Protein AF-A0A357ZEV6-F1 (afdb_monomer_lite)

Radius of gyration: 19.57 Å; chains: 1; bounding box: 44×32×42 Å

Sequence (78 aa):
MWTCPECGRKFKNANRDHYCGKAPQTIDAYIDAQPESVRPILQKIRETIQLPLDKPINYELIADLTKHRVAVVRENTV

Structure (mmCIF, N/CA/C/O backbone):
data_AF-A0A357ZEV6-F1
#
_entry.id   AF-A0A357ZEV6-F1
#
loop_
_atom_site.group_PDB
_atom_site.id
_atom_site.type_symbol
_atom_site.label_atom_id
_atom_site.label_alt_id
_atom_site.label_comp_id
_atom_site.label_asym_id
_atom_site.label_entity_id
_atom_site.label_seq_id
_atom_site.pdbx_PDB_ins_code
_atom_site.Cartn_x
_atom_site.Cartn_y
_atom_site.Cartn_z
_atom_site.occupancy
_atom_site.B_iso_or_equiv
_atom_site.auth_seq_id
_atom_site.auth_comp_id
_atom_site.auth_asym_id
_atom_site.auth_atom_id
_atom_site.pdbx_PDB_model_num
ATOM 1 N N . MET A 1 1 ? -23.948 16.291 8.893 1.00 83.75 1 MET A N 1
ATOM 2 C CA . MET A 1 1 ? -23.270 15.221 9.655 1.00 83.75 1 MET A CA 1
ATOM 3 C C . MET A 1 1 ? -23.919 13.904 9.255 1.00 83.75 1 MET A C 1
ATOM 5 O O . MET A 1 1 ? -25.073 13.694 9.599 1.00 83.75 1 MET A O 1
ATOM 9 N N . TRP A 1 2 ? -23.243 13.076 8.461 1.00 92.44 2 TRP A N 1
ATOM 10 C CA . TRP A 1 2 ? -23.741 11.758 8.044 1.00 92.44 2 TRP A CA 1
ATOM 11 C C . TRP A 1 2 ? -22.968 10.667 8.784 1.00 92.44 2 TRP A C 1
ATOM 13 O O . TRP A 1 2 ? -21.767 10.817 9.008 1.00 92.44 2 TRP A O 1
ATOM 23 N N . THR A 1 3 ? -23.647 9.593 9.176 1.00 91.31 3 THR A N 1
ATOM 24 C CA . THR A 1 3 ? -23.033 8.456 9.871 1.00 91.31 3 THR A CA 1
ATOM 25 C C . THR A 1 3 ? -23.144 7.238 8.974 1.00 91.31 3 THR A C 1
ATOM 27 O O . THR A 1 3 ? -24.243 6.922 8.522 1.00 91.31 3 THR A O 1
ATOM 30 N N . CYS A 1 4 ? -22.024 6.567 8.710 1.00 88.81 4 CYS A N 1
ATOM 31 C CA . CYS A 1 4 ? -22.046 5.344 7.917 1.00 88.81 4 CYS A CA 1
ATOM 32 C C . CYS A 1 4 ? -22.844 4.254 8.657 1.00 88.81 4 CYS A C 1
ATOM 34 O O . CYS A 1 4 ? -22.500 3.960 9.806 1.00 88.81 4 CYS A O 1
ATOM 36 N N . PRO A 1 5 ? -23.872 3.645 8.036 1.00 88.62 5 PRO A N 1
ATOM 37 C CA . PRO A 1 5 ? -24.683 2.618 8.688 1.00 88.62 5 PRO A CA 1
ATOM 38 C C . PRO A 1 5 ? -23.898 1.327 8.951 1.00 88.62 5 PRO A C 1
ATOM 40 O O . PRO A 1 5 ? -24.227 0.599 9.879 1.00 88.62 5 PRO A O 1
ATOM 43 N N . GLU A 1 6 ? -22.838 1.064 8.182 1.00 84.31 6 GLU A N 1
ATOM 44 C CA . GLU A 1 6 ? -22.038 -0.157 8.316 1.00 84.31 6 GLU A CA 1
ATOM 45 C C . GLU A 1 6 ? -20.940 -0.052 9.379 1.00 84.31 6 GLU A C 1
ATOM 47 O O . GLU A 1 6 ? -20.622 -1.036 10.040 1.00 84.31 6 GLU A O 1
ATOM 52 N N . CYS A 1 7 ? -20.326 1.128 9.549 1.00 86.69 7 CYS A N 1
ATOM 53 C CA . CYS A 1 7 ? -19.170 1.284 10.442 1.00 86.69 7 CYS A CA 1
ATOM 54 C C . CYS A 1 7 ? -19.313 2.356 11.531 1.00 86.69 7 CYS A C 1
ATOM 56 O 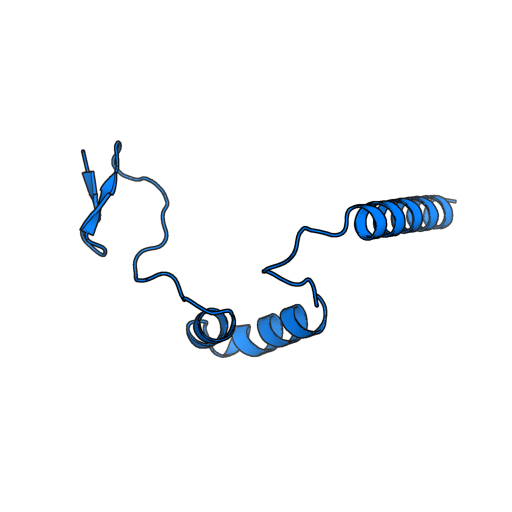O . CYS A 1 7 ? -18.391 2.534 12.327 1.00 86.69 7 CYS A O 1
ATOM 58 N N . GLY A 1 8 ? -20.417 3.106 11.568 1.00 88.00 8 GLY A N 1
ATOM 59 C CA . GLY A 1 8 ? -20.713 4.092 12.615 1.00 88.00 8 GLY A CA 1
ATOM 60 C C . GLY A 1 8 ? -19.836 5.353 12.615 1.00 88.00 8 GLY A C 1
ATOM 61 O O . GLY A 1 8 ? -20.023 6.232 13.459 1.00 88.00 8 GLY A O 1
ATOM 62 N N . ARG A 1 9 ? -18.881 5.487 11.681 1.00 88.31 9 ARG A N 1
ATOM 63 C CA . ARG A 1 9 ? -18.033 6.684 11.557 1.00 88.31 9 ARG A CA 1
ATOM 64 C C . ARG A 1 9 ? -18.848 7.886 11.078 1.00 88.31 9 ARG A C 1
ATOM 66 O O . ARG A 1 9 ? -19.685 7.769 10.182 1.00 88.31 9 ARG A O 1
ATOM 73 N N . LYS A 1 10 ? -18.575 9.049 11.681 1.00 92.19 10 LYS A N 1
ATOM 74 C CA . LYS A 1 10 ? -19.224 10.327 11.360 1.00 92.19 10 LYS A CA 1
ATOM 75 C C . LYS A 1 10 ? -18.409 11.095 10.327 1.00 92.19 10 LYS A C 1
ATOM 77 O O . LYS A 1 10 ? -17.212 11.309 10.501 1.00 92.19 10 LYS A O 1
ATOM 82 N N . PHE A 1 11 ? -19.084 11.575 9.295 1.00 90.50 11 PHE A N 1
ATOM 83 C CA . PHE A 1 11 ? -18.505 12.356 8.213 1.00 90.50 11 PHE A CA 1
ATOM 84 C C . PHE A 1 11 ? -19.249 13.684 8.043 1.00 90.50 11 PHE A C 1
ATOM 86 O O . PHE A 1 11 ? -20.436 13.815 8.366 1.00 90.50 11 PHE A O 1
ATOM 93 N N . LYS A 1 12 ? -18.539 14.692 7.516 1.00 91.06 12 LYS A N 1
ATOM 94 C CA . LYS A 1 12 ? -19.116 16.017 7.242 1.00 91.06 12 LYS A CA 1
ATOM 95 C C . LYS A 1 12 ? -20.248 15.922 6.208 1.00 91.06 12 LYS A C 1
ATOM 97 O O . LYS A 1 12 ? -21.333 16.448 6.455 1.00 91.06 12 LYS A O 1
ATOM 102 N N . ASN A 1 13 ? -20.006 15.167 5.134 1.00 89.69 13 ASN A N 1
ATOM 103 C CA . ASN A 1 13 ? -20.910 14.972 3.998 1.00 89.69 13 ASN A CA 1
ATOM 104 C C . ASN A 1 13 ? -21.290 13.486 3.851 1.00 89.69 13 ASN A C 1
ATOM 106 O O . ASN A 1 13 ? -20.513 12.616 4.249 1.00 89.69 13 ASN A O 1
ATOM 110 N N . ALA A 1 14 ? -22.466 13.213 3.278 1.00 82.38 14 ALA A N 1
ATOM 111 C CA . ALA A 1 14 ? -22.884 11.867 2.871 1.00 82.38 14 ALA A CA 1
ATOM 112 C C . ALA A 1 14 ? -22.127 11.401 1.608 1.00 82.38 14 ALA A C 1
ATOM 114 O O . ALA A 1 14 ? -21.538 12.233 0.918 1.00 82.38 14 ALA A O 1
ATOM 115 N N . ASN A 1 15 ? -22.140 10.092 1.313 1.00 76.19 15 ASN A N 1
ATOM 116 C CA . ASN A 1 15 ? -21.469 9.484 0.146 1.00 76.19 15 ASN A CA 1
ATOM 117 C C . ASN A 1 15 ? -19.959 9.762 0.041 1.00 76.19 15 ASN A C 1
ATOM 119 O O . ASN A 1 15 ? -19.396 9.845 -1.046 1.00 76.19 15 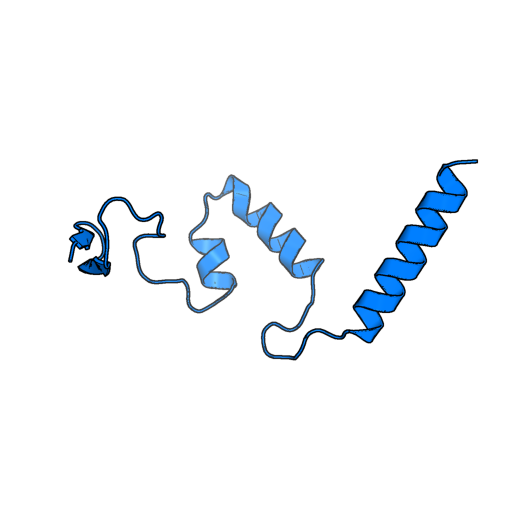ASN A O 1
ATOM 123 N N . ARG A 1 16 ? -19.274 9.917 1.176 1.00 80.19 16 ARG A N 1
ATOM 124 C CA . ARG A 1 16 ? -17.814 9.994 1.162 1.00 80.19 16 ARG A CA 1
ATOM 125 C C . ARG A 1 16 ? -17.244 8.590 0.994 1.00 80.19 16 ARG A C 1
ATOM 127 O O . ARG A 1 16 ? -17.514 7.735 1.840 1.00 80.19 16 ARG A O 1
ATOM 134 N N . ASP A 1 17 ? -16.432 8.386 -0.039 1.00 80.81 17 ASP A N 1
ATOM 135 C CA . ASP A 1 17 ? -15.684 7.141 -0.203 1.00 80.81 17 ASP A CA 1
ATOM 136 C C . ASP A 1 17 ? -14.847 6.874 1.046 1.00 80.81 17 ASP A C 1
ATOM 138 O O . ASP A 1 17 ? -14.093 7.729 1.528 1.00 80.81 17 ASP A O 1
ATOM 142 N N . HI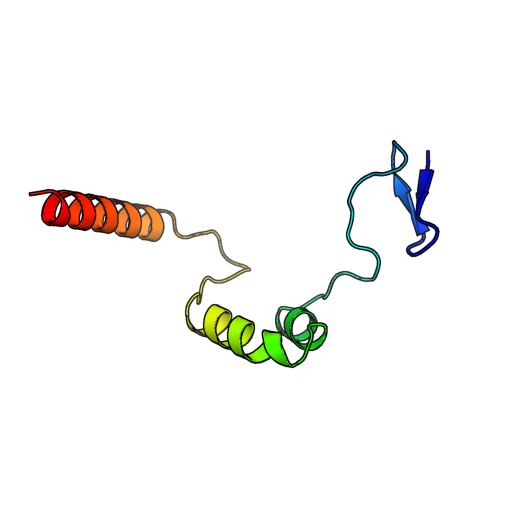S A 1 18 ? -15.036 5.691 1.617 1.00 79.81 18 HIS A N 1
ATOM 143 C CA . HIS A 1 18 ? -14.263 5.220 2.751 1.00 79.81 18 HIS A CA 1
ATOM 144 C C . HIS A 1 18 ? -14.319 3.698 2.828 1.00 79.81 18 HIS A C 1
ATOM 146 O O . HIS A 1 18 ? -15.281 3.065 2.406 1.00 79.81 18 HIS A O 1
ATOM 152 N N . TYR A 1 19 ? -13.287 3.120 3.432 1.00 77.56 19 TYR A N 1
ATOM 153 C CA . TYR A 1 19 ? -13.289 1.713 3.799 1.00 77.56 19 TYR A CA 1
ATOM 154 C C . TYR A 1 19 ? -14.082 1.515 5.096 1.00 77.56 19 TYR A C 1
ATOM 156 O O . TYR A 1 19 ? -13.715 2.099 6.125 1.00 77.56 19 TYR A O 1
ATOM 164 N N . CYS A 1 20 ? -15.146 0.709 5.058 1.00 77.06 20 CYS A N 1
ATOM 165 C CA . CYS A 1 20 ? -15.913 0.268 6.227 1.00 77.06 20 CYS A CA 1
ATOM 166 C C . CYS A 1 20 ? -15.175 -0.850 6.986 1.00 77.06 20 CYS A C 1
ATOM 168 O O . CYS A 1 20 ? -14.524 -1.694 6.385 1.00 77.06 20 CYS A O 1
ATOM 170 N N . GLY A 1 21 ? -15.270 -0.855 8.321 1.00 74.69 21 GLY A N 1
ATOM 171 C CA . GLY A 1 21 ? -14.633 -1.863 9.186 1.00 74.69 21 GLY A CA 1
ATOM 172 C C . GLY A 1 21 ? -13.472 -1.339 10.039 1.00 74.69 21 GLY A C 1
ATOM 173 O O . GLY A 1 21 ? -13.150 -0.147 10.026 1.00 74.69 21 GLY A O 1
ATOM 174 N N . LYS A 1 22 ? -12.860 -2.222 10.835 1.00 72.94 22 LYS A N 1
ATOM 175 C CA . LYS A 1 22 ? -11.641 -1.902 11.591 1.00 72.94 22 LYS A CA 1
ATOM 176 C C . LYS A 1 22 ? -10.461 -1.966 10.625 1.00 72.94 22 LYS A C 1
ATOM 178 O O . LYS A 1 22 ? -10.295 -2.967 9.935 1.00 72.94 22 LYS A O 1
ATOM 183 N N . ALA A 1 23 ? -9.661 -0.903 10.560 1.00 77.25 23 ALA A N 1
ATOM 184 C CA . ALA A 1 23 ? -8.443 -0.934 9.759 1.00 77.25 23 ALA A CA 1
ATOM 185 C C . ALA A 1 23 ? -7.532 -2.067 10.276 1.00 77.25 23 ALA A C 1
ATOM 187 O O . ALA A 1 23 ? -7.347 -2.165 11.501 1.00 77.25 23 ALA A O 1
ATOM 188 N N . PRO A 1 24 ? -6.989 -2.924 9.394 1.00 83.12 24 PRO A N 1
ATOM 189 C CA . PRO A 1 24 ? -6.019 -3.926 9.806 1.00 83.12 24 PRO A CA 1
ATOM 190 C C . PRO A 1 24 ? -4.837 -3.220 10.468 1.00 83.12 24 PRO A C 1
ATOM 192 O O . PRO A 1 24 ? -4.363 -2.190 9.994 1.00 83.12 24 P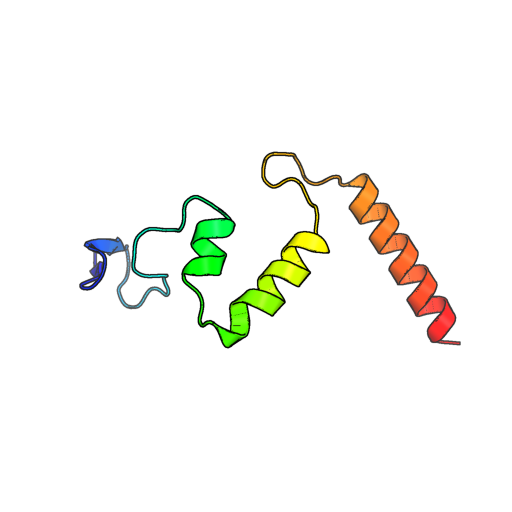RO A O 1
ATOM 195 N N . GLN A 1 25 ? -4.416 -3.740 11.618 1.00 86.31 25 GLN A N 1
ATOM 196 C CA . GLN A 1 25 ? -3.356 -3.125 12.423 1.00 86.31 25 GLN A CA 1
ATOM 197 C C . GLN A 1 25 ? -1.958 -3.532 11.944 1.00 86.31 25 GLN A C 1
ATOM 199 O O . GLN A 1 25 ? -0.973 -2.907 12.318 1.00 86.31 25 GLN A O 1
ATOM 204 N N . THR A 1 26 ? -1.872 -4.581 11.124 1.00 87.69 26 THR A N 1
ATOM 205 C CA . THR A 1 26 ? -0.622 -5.123 10.595 1.00 87.69 26 THR A CA 1
ATOM 206 C C . THR A 1 26 ? -0.771 -5.450 9.114 1.00 87.69 26 THR A C 1
ATOM 208 O O . THR A 1 26 ? -1.881 -5.647 8.612 1.00 87.69 26 THR A O 1
ATOM 211 N N . ILE A 1 27 ? 0.365 -5.534 8.417 1.00 86.81 27 ILE A N 1
ATOM 212 C CA . ILE A 1 27 ? 0.412 -5.980 7.020 1.00 86.81 27 ILE A CA 1
ATOM 213 C C . ILE A 1 27 ? -0.113 -7.417 6.890 1.00 86.81 27 ILE A C 1
ATOM 215 O O . ILE A 1 27 ? -0.848 -7.704 5.952 1.00 86.81 27 ILE A O 1
ATOM 219 N N . ASP A 1 28 ? 0.179 -8.289 7.857 1.00 91.69 28 ASP A N 1
ATOM 220 C CA . ASP A 1 28 ? -0.348 -9.660 7.897 1.00 91.69 28 ASP A CA 1
ATOM 221 C C . ASP A 1 28 ? -1.880 -9.683 7.953 1.00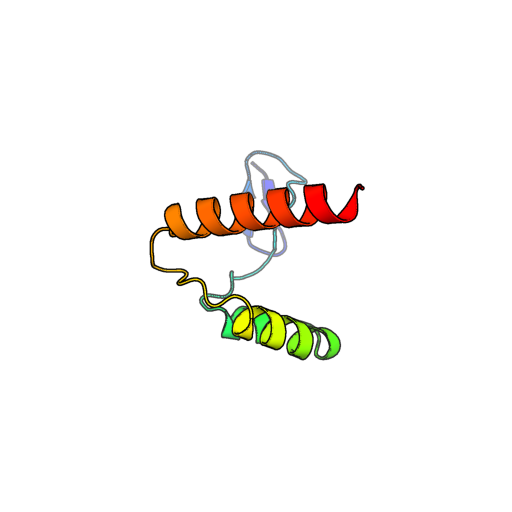 91.69 28 ASP A C 1
ATOM 223 O O . ASP A 1 28 ? -2.523 -10.291 7.102 1.00 91.69 28 ASP A O 1
ATOM 227 N N . ALA A 1 29 ? -2.478 -8.908 8.866 1.00 92.38 29 ALA A N 1
ATOM 228 C CA . ALA A 1 29 ? -3.932 -8.800 8.971 1.00 92.38 29 ALA A CA 1
ATOM 229 C C . ALA A 1 29 ? -4.569 -8.212 7.702 1.00 92.38 29 ALA A C 1
ATOM 231 O O . ALA A 1 29 ? -5.698 -8.559 7.359 1.00 92.38 29 ALA A O 1
ATOM 232 N N . TYR A 1 30 ? -3.862 -7.315 7.006 1.00 91.25 30 TYR A N 1
ATOM 233 C CA . TYR A 1 30 ? -4.312 -6.817 5.711 1.00 91.25 30 TYR A CA 1
ATOM 234 C C . TYR A 1 30 ? -4.305 -7.923 4.653 1.00 91.25 30 TYR A C 1
ATOM 236 O O . TYR A 1 30 ? -5.295 -8.046 3.944 1.00 91.25 30 TYR A O 1
ATOM 244 N N . ILE A 1 31 ? -3.238 -8.726 4.556 1.00 93.56 31 ILE A N 1
ATOM 245 C CA . ILE A 1 31 ? -3.119 -9.825 3.582 1.00 93.56 31 ILE A CA 1
ATOM 246 C C . ILE A 1 31 ? -4.175 -10.906 3.849 1.00 93.56 31 ILE A C 1
ATOM 248 O O . ILE A 1 31 ? -4.847 -11.338 2.914 1.00 93.56 31 ILE A O 1
ATOM 252 N N . ASP A 1 32 ? -4.376 -11.299 5.106 1.00 94.56 32 ASP A N 1
ATOM 253 C CA . ASP A 1 32 ? -5.338 -12.343 5.483 1.00 94.56 32 ASP A CA 1
ATOM 254 C C . ASP A 1 32 ? -6.793 -11.949 5.206 1.00 94.56 32 ASP A C 1
ATOM 256 O O . ASP A 1 32 ? -7.627 -12.804 4.912 1.00 94.56 32 ASP A O 1
ATOM 260 N N . ALA A 1 33 ? -7.110 -10.653 5.250 1.00 92.06 33 ALA A N 1
ATOM 261 C CA . ALA A 1 33 ? -8.446 -10.154 4.941 1.00 92.06 33 ALA A CA 1
ATOM 262 C C . ALA A 1 33 ? -8.782 -10.181 3.436 1.00 92.06 33 ALA A C 1
ATOM 264 O O . ALA A 1 33 ? -9.938 -9.973 3.068 1.00 92.06 33 ALA A O 1
ATOM 265 N N . GLN A 1 34 ? -7.802 -10.416 2.557 1.00 93.69 34 GLN A N 1
ATOM 266 C CA . GLN A 1 34 ? -8.008 -10.411 1.107 1.00 93.69 34 GLN A CA 1
ATOM 267 C C . GLN A 1 34 ? -8.503 -11.770 0.590 1.00 93.69 34 GLN A C 1
ATOM 269 O O . GLN A 1 34 ? -8.274 -12.804 1.235 1.00 93.69 34 GLN A O 1
ATOM 274 N N . PRO A 1 35 ? -9.141 -11.805 -0.598 1.00 95.94 35 PRO A N 1
ATOM 275 C CA . PRO A 1 35 ? -9.477 -13.054 -1.275 1.00 95.94 35 PRO A CA 1
ATOM 276 C C . PRO A 1 35 ? -8.245 -13.948 -1.450 1.00 95.94 35 PRO A C 1
ATOM 278 O O . PRO A 1 35 ? -7.158 -13.448 -1.744 1.00 95.94 35 PRO A O 1
ATOM 281 N N . GLU A 1 36 ? -8.411 -15.268 -1.317 1.00 97.31 36 GLU A N 1
ATOM 282 C CA . GLU A 1 36 ? -7.294 -16.228 -1.381 1.00 97.31 36 GLU A CA 1
ATOM 283 C C . GLU A 1 36 ? -6.465 -16.107 -2.661 1.00 97.31 36 GLU A C 1
ATOM 285 O O . GLU A 1 36 ? -5.244 -16.221 -2.616 1.00 97.31 36 GLU A O 1
ATOM 290 N N . SER A 1 37 ? -7.102 -15.784 -3.787 1.00 97.38 37 SER A N 1
ATOM 291 C CA . SER A 1 37 ? -6.426 -15.583 -5.072 1.00 97.38 37 SER A CA 1
ATOM 292 C C . SER A 1 37 ? -5.447 -14.403 -5.083 1.00 97.38 37 SER A C 1
ATOM 294 O O . SER A 1 37 ? -4.516 -14.384 -5.885 1.00 97.38 37 SER A O 1
ATOM 296 N N . VAL A 1 38 ? -5.634 -13.419 -4.201 1.00 96.25 38 VAL A N 1
ATOM 297 C CA . VAL A 1 38 ? -4.847 -12.177 -4.161 1.00 96.25 38 VAL A CA 1
ATOM 298 C C . VAL A 1 38 ? -3.707 -12.258 -3.142 1.00 96.25 38 VAL A C 1
ATOM 300 O O . VAL A 1 38 ? -2.672 -11.613 -3.326 1.00 96.25 38 VAL A O 1
ATOM 303 N N . ARG A 1 39 ? -3.840 -13.077 -2.090 1.00 97.38 39 ARG A N 1
ATOM 304 C CA . ARG A 1 39 ? -2.838 -13.180 -1.010 1.00 97.38 39 ARG A CA 1
ATOM 305 C C . ARG A 1 39 ? -1.417 -13.499 -1.506 1.00 97.38 39 ARG A C 1
ATOM 307 O O . ARG A 1 39 ? -0.502 -12.797 -1.072 1.00 97.38 39 ARG A O 1
ATOM 314 N N . PRO A 1 40 ? -1.198 -14.449 -2.445 1.00 96.88 40 PRO A N 1
ATOM 315 C CA . PRO A 1 40 ? 0.146 -14.764 -2.938 1.00 96.88 40 PRO A CA 1
ATOM 316 C C . PRO A 1 40 ? 0.813 -13.582 -3.651 1.00 96.88 40 PRO A C 1
ATOM 318 O O . PRO A 1 40 ? 2.020 -13.374 -3.541 1.00 96.88 40 PRO A O 1
ATOM 321 N N . ILE A 1 41 ? 0.025 -12.767 -4.360 1.00 96.31 41 ILE A N 1
ATOM 322 C CA . ILE A 1 41 ? 0.523 -11.575 -5.057 1.00 96.31 41 ILE A CA 1
ATOM 323 C C . ILE A 1 41 ? 0.997 -10.540 -4.031 1.00 96.31 41 ILE A C 1
ATOM 325 O O . ILE A 1 41 ? 2.086 -9.986 -4.165 1.00 96.31 41 ILE A O 1
ATOM 329 N N . LEU A 1 42 ? 0.209 -10.307 -2.979 1.00 94.12 42 LEU A N 1
ATOM 330 C CA . LEU A 1 42 ? 0.548 -9.346 -1.927 1.00 94.12 42 LEU A CA 1
ATOM 331 C C . LEU A 1 42 ? 1.763 -9.775 -1.102 1.00 94.12 42 LEU A C 1
ATOM 333 O O . LEU A 1 42 ? 2.589 -8.931 -0.757 1.00 94.12 42 LEU A O 1
ATOM 337 N N . GLN A 1 43 ? 1.911 -11.073 -0.832 1.00 94.12 43 GLN A N 1
ATOM 338 C CA . GLN A 1 43 ? 3.103 -11.621 -0.178 1.00 94.12 43 GLN A CA 1
ATOM 339 C C . GLN A 1 43 ? 4.352 -11.381 -1.027 1.00 94.12 43 GLN A C 1
ATOM 341 O O . GLN A 1 43 ? 5.329 -10.825 -0.530 1.00 94.12 43 GLN A O 1
ATOM 346 N N . LYS A 1 44 ? 4.281 -11.661 -2.334 1.00 93.06 44 LYS A N 1
ATOM 347 C CA . LYS A 1 44 ? 5.387 -11.386 -3.258 1.00 93.06 44 LYS A CA 1
ATOM 348 C C . LYS A 1 44 ? 5.753 -9.900 -3.302 1.00 93.06 44 LYS A C 1
ATOM 350 O O . LYS A 1 44 ? 6.933 -9.557 -3.311 1.00 93.06 44 LYS A O 1
ATOM 355 N N . ILE A 1 45 ? 4.762 -9.005 -3.296 1.00 90.00 45 ILE A N 1
ATOM 356 C CA . ILE A 1 45 ? 5.000 -7.554 -3.234 1.00 90.00 45 ILE A CA 1
ATOM 357 C C . ILE A 1 45 ? 5.705 -7.175 -1.929 1.00 90.00 45 ILE A C 1
ATOM 359 O O . ILE A 1 45 ? 6.686 -6.440 -1.980 1.00 90.00 45 ILE A O 1
ATOM 363 N N . ARG A 1 46 ? 5.253 -7.688 -0.778 1.00 87.94 46 ARG A N 1
ATOM 364 C CA . ARG A 1 46 ? 5.881 -7.433 0.529 1.00 87.94 46 ARG A CA 1
ATOM 365 C C . ARG A 1 46 ? 7.338 -7.893 0.566 1.00 87.94 46 ARG A C 1
ATOM 367 O O . ARG A 1 46 ? 8.185 -7.179 1.086 1.00 87.94 46 ARG A O 1
ATOM 374 N N . GLU A 1 47 ? 7.626 -9.070 0.022 1.00 86.00 47 GLU A N 1
ATOM 375 C CA . GLU A 1 47 ? 8.989 -9.606 -0.052 1.00 86.00 47 GLU A CA 1
ATOM 376 C C . GLU A 1 47 ? 9.884 -8.782 -0.980 1.00 86.00 47 GLU A C 1
ATOM 378 O O . GLU A 1 47 ? 11.071 -8.621 -0.703 1.00 86.00 47 GLU A O 1
ATOM 383 N N . THR A 1 48 ? 9.307 -8.244 -2.059 1.00 84.25 48 THR A N 1
ATOM 384 C CA . THR A 1 48 ? 10.015 -7.429 -3.055 1.00 84.25 48 THR A CA 1
ATOM 385 C C . THR A 1 48 ? 10.277 -6.012 -2.541 1.00 84.25 48 THR A C 1
ATOM 387 O O . THR A 1 48 ? 11.362 -5.466 -2.729 1.00 84.25 48 THR A O 1
ATOM 390 N N . ILE A 1 49 ? 9.285 -5.399 -1.893 1.00 77.19 49 ILE A N 1
ATOM 391 C CA . ILE A 1 49 ? 9.332 -4.021 -1.402 1.00 77.19 49 ILE A CA 1
ATOM 392 C C . ILE A 1 49 ? 9.580 -4.056 0.105 1.00 77.19 49 ILE A C 1
ATOM 394 O O . ILE A 1 49 ? 8.677 -3.856 0.916 1.00 77.19 49 ILE A O 1
ATOM 398 N N . GLN A 1 50 ? 10.833 -4.291 0.490 1.00 71.50 50 GLN A N 1
ATOM 399 C CA . GLN A 1 50 ? 11.262 -4.238 1.891 1.00 71.50 50 GLN A CA 1
ATOM 400 C C . GLN A 1 50 ? 11.593 -2.808 2.323 1.00 71.50 50 GLN A C 1
ATOM 402 O O . GLN A 1 50 ? 12.709 -2.504 2.744 1.00 71.50 50 GLN A O 1
ATOM 407 N N . LEU A 1 51 ? 10.620 -1.905 2.198 1.00 72.00 51 LEU A N 1
ATOM 408 C CA . LEU A 1 51 ? 10.744 -0.579 2.788 1.00 72.00 51 LEU A CA 1
ATOM 409 C C . LEU A 1 51 ? 10.234 -0.626 4.236 1.00 72.00 51 LEU A C 1
ATOM 411 O O . LEU A 1 51 ? 9.109 -1.073 4.471 1.00 72.00 51 LEU A O 1
ATOM 415 N N . PRO A 1 52 ? 11.033 -0.187 5.219 1.00 69.50 52 PRO A N 1
ATOM 416 C CA . PRO A 1 52 ? 10.591 -0.118 6.606 1.00 69.50 52 PRO A CA 1
ATOM 417 C C . PRO A 1 52 ? 9.422 0.868 6.748 1.00 69.50 52 PRO A C 1
ATOM 419 O O . PRO A 1 52 ? 9.568 2.052 6.455 1.00 69.50 52 PRO A O 1
ATOM 422 N N . LEU A 1 53 ? 8.262 0.375 7.199 1.00 67.56 53 LEU A N 1
ATOM 423 C CA . LEU A 1 53 ? 7.042 1.176 7.386 1.00 67.56 53 LEU A CA 1
ATOM 424 C C . LEU A 1 53 ? 7.187 2.208 8.518 1.00 67.56 53 LEU A C 1
ATOM 426 O O . LEU A 1 53 ? 6.537 3.248 8.510 1.00 67.56 53 LEU A O 1
ATOM 430 N N . ASP A 1 54 ? 8.030 1.901 9.500 1.00 75.06 54 ASP A N 1
ATOM 431 C CA . ASP A 1 54 ? 8.274 2.671 10.719 1.00 75.06 54 ASP A CA 1
ATOM 432 C C . ASP A 1 54 ? 9.464 3.633 10.607 1.00 75.06 54 ASP A C 1
ATOM 434 O O . ASP A 1 54 ? 9.756 4.368 11.551 1.00 75.06 54 ASP A O 1
ATOM 438 N N . LYS A 1 55 ? 10.158 3.648 9.465 1.00 73.88 55 LYS A N 1
ATOM 439 C CA . LYS A 1 55 ? 11.307 4.526 9.244 1.00 73.88 55 LYS A CA 1
ATOM 440 C C . LYS A 1 55 ? 10.992 5.567 8.176 1.00 73.88 55 LYS A C 1
ATOM 442 O O . LYS A 1 55 ? 10.201 5.310 7.268 1.00 73.88 55 LYS A O 1
ATOM 447 N N . PRO A 1 56 ? 11.633 6.744 8.246 1.00 79.44 56 PRO A N 1
ATOM 448 C CA . PRO A 1 56 ? 11.584 7.700 7.157 1.00 79.44 56 PRO A CA 1
ATOM 449 C C . PRO A 1 56 ? 12.015 7.038 5.849 1.00 79.44 56 PRO A C 1
ATOM 451 O O . PRO A 1 56 ? 12.982 6.272 5.808 1.00 79.44 56 PRO A O 1
ATOM 454 N N . ILE A 1 57 ? 11.297 7.361 4.779 1.00 79.69 57 ILE A N 1
ATOM 455 C CA . ILE A 1 57 ? 11.654 6.946 3.428 1.00 79.69 57 ILE A CA 1
ATOM 456 C C . ILE A 1 57 ? 13.079 7.431 3.133 1.00 79.69 57 ILE A C 1
ATOM 458 O O . ILE A 1 57 ? 13.387 8.611 3.308 1.00 79.69 57 ILE A O 1
ATOM 462 N N . ASN A 1 58 ? 13.952 6.524 2.685 1.00 84.75 58 ASN A N 1
ATOM 463 C CA . ASN A 1 58 ? 15.315 6.886 2.313 1.00 84.75 58 ASN A CA 1
ATOM 464 C C . ASN A 1 58 ? 15.292 7.676 0.993 1.00 84.75 58 ASN A C 1
ATOM 466 O O . ASN A 1 58 ? 15.163 7.107 -0.092 1.00 84.75 58 ASN A O 1
ATOM 470 N N . TYR A 1 59 ? 15.407 9.000 1.096 1.00 88.06 59 TYR A N 1
ATOM 471 C CA . TYR A 1 59 ? 15.400 9.889 -0.063 1.00 88.06 59 TYR A CA 1
ATOM 472 C C . TYR A 1 59 ? 16.608 9.693 -0.988 1.00 88.06 59 TYR A C 1
ATOM 474 O O . TYR A 1 59 ? 16.475 9.910 -2.192 1.00 88.06 59 TYR A O 1
ATOM 482 N N . GLU A 1 60 ? 17.756 9.246 -0.473 1.00 89.38 60 GLU A N 1
ATOM 483 C CA . GLU A 1 60 ? 18.933 8.942 -1.299 1.00 89.38 60 GLU A CA 1
ATOM 484 C C . GLU A 1 60 ? 18.662 7.734 -2.197 1.00 89.38 60 GLU A C 1
ATOM 486 O O . GLU A 1 60 ? 18.859 7.811 -3.408 1.00 89.38 60 GLU A O 1
ATOM 491 N N . LEU A 1 61 ? 18.072 6.671 -1.637 1.00 84.31 61 LEU A N 1
ATOM 492 C CA . LEU A 1 61 ? 17.641 5.502 -2.408 1.00 84.31 61 LEU A CA 1
ATOM 493 C C . LEU A 1 61 ? 16.661 5.893 -3.525 1.00 84.31 61 LEU A C 1
ATOM 495 O O . LEU A 1 61 ? 16.786 5.418 -4.652 1.00 84.31 61 LEU A O 1
ATOM 499 N N . ILE A 1 62 ? 15.699 6.779 -3.244 1.00 86.56 62 ILE A N 1
ATOM 500 C CA . ILE A 1 62 ? 14.771 7.287 -4.268 1.00 86.56 62 ILE A CA 1
ATOM 501 C C . ILE A 1 62 ? 15.520 8.042 -5.366 1.00 86.56 62 ILE A C 1
ATOM 503 O O . ILE A 1 62 ? 15.223 7.856 -6.551 1.00 86.56 62 ILE A O 1
ATOM 507 N N . ALA A 1 63 ? 16.475 8.894 -4.996 1.00 93.12 63 ALA A N 1
ATOM 508 C CA . ALA A 1 63 ? 17.262 9.651 -5.958 1.00 93.12 63 ALA A CA 1
ATOM 509 C C . ALA A 1 63 ? 18.050 8.711 -6.882 1.00 93.12 63 ALA A C 1
ATOM 511 O O . ALA A 1 63 ? 18.051 8.905 -8.099 1.00 93.12 63 ALA A O 1
ATOM 512 N N . ASP A 1 64 ? 18.658 7.666 -6.326 1.00 91.94 64 ASP A N 1
ATOM 513 C CA . ASP A 1 64 ? 19.445 6.691 -7.079 1.00 91.94 64 ASP A CA 1
ATOM 514 C C . ASP A 1 64 ? 18.576 5.832 -8.001 1.00 91.94 64 ASP A C 1
ATOM 516 O O . ASP A 1 64 ? 18.887 5.703 -9.189 1.00 91.94 64 ASP A O 1
ATOM 520 N N . LEU A 1 65 ? 17.431 5.343 -7.514 1.00 89.31 65 LEU A N 1
ATOM 521 C CA . LEU A 1 65 ? 16.439 4.644 -8.341 1.00 89.31 65 LEU A CA 1
ATOM 522 C C . LEU A 1 65 ? 15.959 5.520 -9.507 1.00 89.31 65 LEU A C 1
ATOM 524 O O . LEU A 1 65 ? 15.847 5.049 -10.641 1.00 89.31 65 LEU A O 1
ATOM 528 N N . THR A 1 66 ? 15.713 6.807 -9.248 1.00 95.50 66 THR A N 1
ATOM 529 C CA . THR A 1 66 ? 15.263 7.761 -10.271 1.00 95.50 66 THR A CA 1
ATOM 530 C C . THR A 1 66 ? 16.342 7.987 -11.327 1.00 95.50 66 THR A C 1
ATOM 532 O O . THR A 1 66 ? 16.059 7.889 -12.521 1.00 95.50 66 THR A O 1
ATOM 535 N N . LYS A 1 67 ? 17.590 8.241 -10.912 1.00 96.25 67 LYS A N 1
ATOM 536 C CA . LYS A 1 67 ? 18.728 8.411 -11.830 1.00 96.25 67 LYS A CA 1
ATOM 537 C C . LYS A 1 67 ? 18.928 7.172 -12.697 1.00 96.25 67 LYS A C 1
ATOM 539 O O . LYS A 1 67 ? 19.053 7.304 -13.913 1.00 96.25 67 LYS A O 1
ATOM 544 N N . HIS A 1 68 ? 18.901 5.985 -12.090 1.00 94.62 68 HIS A N 1
ATOM 545 C CA . HIS A 1 68 ? 19.034 4.724 -12.810 1.00 94.62 68 HIS A CA 1
ATOM 546 C C . HIS A 1 68 ? 17.915 4.552 -13.842 1.00 94.62 68 HIS A C 1
ATOM 548 O O . HIS A 1 68 ? 18.188 4.278 -15.007 1.00 94.62 68 HIS A O 1
ATOM 554 N N . ARG A 1 69 ? 16.654 4.800 -13.464 1.00 94.19 69 ARG A N 1
ATOM 555 C CA . ARG A 1 69 ? 15.525 4.699 -14.397 1.00 94.19 69 ARG A CA 1
ATOM 556 C C . ARG A 1 69 ? 15.651 5.673 -15.566 1.00 94.19 69 ARG A C 1
ATOM 558 O O . ARG A 1 69 ? 15.361 5.288 -16.694 1.00 94.19 69 ARG A O 1
ATOM 565 N N . VAL A 1 70 ? 16.082 6.908 -15.315 1.00 95.81 70 VAL A N 1
ATOM 566 C CA . VAL A 1 70 ? 16.315 7.900 -16.374 1.00 95.81 70 VAL A CA 1
ATOM 567 C C . VAL A 1 70 ? 17.421 7.439 -17.323 1.00 95.81 70 VAL A C 1
ATOM 569 O O . VAL A 1 70 ? 17.248 7.563 -18.532 1.00 95.81 70 VAL A O 1
ATOM 572 N N . ALA A 1 71 ? 18.522 6.887 -16.805 1.00 94.06 71 ALA A N 1
ATOM 573 C CA . ALA A 1 71 ? 19.595 6.331 -17.629 1.00 94.06 71 ALA A CA 1
ATOM 574 C C . ALA A 1 71 ? 19.090 5.172 -18.503 1.00 94.06 71 ALA A C 1
ATOM 576 O O . ALA A 1 71 ? 19.208 5.240 -19.722 1.00 94.06 71 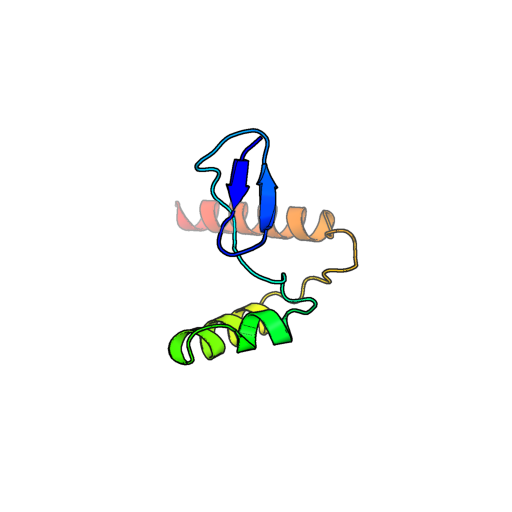ALA A O 1
ATOM 577 N N . VAL A 1 72 ? 18.404 4.194 -17.902 1.00 94.12 72 VAL A N 1
ATOM 578 C CA . VAL A 1 72 ? 17.812 3.049 -18.613 1.00 94.12 72 VAL A CA 1
ATOM 579 C C . VAL A 1 72 ? 16.846 3.506 -19.705 1.00 94.12 72 VAL A C 1
ATOM 581 O O . VAL A 1 72 ? 16.871 2.982 -20.811 1.00 94.12 72 VAL A O 1
ATOM 584 N N . VAL A 1 73 ? 15.978 4.483 -19.432 1.00 94.56 73 VAL A N 1
ATOM 585 C CA . VAL A 1 73 ? 15.069 5.011 -20.462 1.00 94.56 73 VAL A CA 1
ATOM 586 C C . VAL A 1 73 ? 15.862 5.659 -21.595 1.00 94.56 73 VAL A C 1
ATOM 588 O O . VAL A 1 73 ? 15.590 5.361 -22.752 1.00 94.56 73 VAL A O 1
ATOM 591 N N . ARG A 1 74 ? 16.866 6.490 -21.293 1.00 91.56 74 ARG A N 1
ATOM 592 C CA . ARG A 1 74 ? 17.706 7.134 -22.318 1.00 91.56 74 ARG A CA 1
ATOM 593 C C . ARG A 1 74 ? 18.433 6.118 -23.198 1.00 91.56 74 ARG A C 1
ATOM 595 O O . ARG A 1 74 ? 18.461 6.311 -24.403 1.00 91.56 74 ARG A O 1
ATOM 602 N N . GLU A 1 75 ? 18.957 5.043 -22.618 1.00 88.50 75 GLU A N 1
ATOM 603 C CA . GLU A 1 75 ? 19.632 3.959 -23.346 1.00 88.50 75 GLU A CA 1
ATOM 604 C C . GLU A 1 75 ? 18.673 3.148 -24.230 1.00 88.50 75 GLU A C 1
ATOM 606 O O . GLU A 1 75 ? 19.052 2.741 -25.319 1.00 88.50 75 GLU A O 1
ATOM 611 N N . ASN A 1 76 ? 17.422 2.952 -23.802 1.00 80.50 76 ASN A N 1
ATOM 612 C CA . ASN A 1 76 ? 16.410 2.211 -24.569 1.00 80.50 76 ASN A CA 1
ATOM 613 C C . ASN A 1 76 ? 15.676 3.053 -25.632 1.00 80.50 76 ASN A C 1
ATOM 615 O O . ASN A 1 76 ? 14.823 2.519 -26.338 1.00 80.50 76 ASN A O 1
ATOM 619 N N . THR A 1 77 ? 15.935 4.363 -25.710 1.00 68.50 77 THR A N 1
ATOM 620 C CA . THR A 1 77 ? 15.277 5.277 -26.670 1.00 68.50 77 THR A CA 1
ATOM 621 C C . THR A 1 77 ? 16.213 5.682 -27.823 1.00 68.50 77 THR A C 1
ATOM 623 O O . THR A 1 77 ? 15.920 6.642 -28.534 1.00 68.50 77 THR A O 1
ATOM 626 N N . VAL A 1 78 ? 17.337 4.976 -28.004 1.00 54.19 78 VAL A N 1
ATOM 627 C CA . VAL A 1 78 ? 18.303 5.164 -29.105 1.00 54.19 78 VAL A CA 1
ATOM 628 C C . VAL A 1 78 ? 18.292 3.952 -30.025 1.00 54.19 78 VAL A C 1
ATOM 630 O O . VAL A 1 78 ? 18.252 2.821 -29.495 1.00 54.19 78 VAL A O 1
#

Foldseek 3Di:
DDADPQARDDDPDPPDDDDHDDDQPDLVSVLVPDDPVCNVVSVVVCVVPVDDPPDPDDVVVVVVVVVVVVVVVVVVVD

Secondary structure (DSSP, 8-state):
-EE-TTT--EESSSS-----SPPPSSHHHHHHTS-TTTHHHHHHHHHH----TTS---HHHHHHHHHHHHHHHHHHT-

pLDDT: mean 86.54, std 8.66, range [54.19, 97.38]